Protein AF-A0AAD9L388-F1 (afdb_monomer_lite)

pLDDT: mean 85.32, std 9.01, range [37.97, 95.81]

Foldseek 3Di:
DDDPDDDDPPDDDDDDPPPPPPDPVVSVVVCCVVDPDDPVVDDPDDDDDDVVVVVVPDDDDDDDDPPDDDDDADPDDAQEEEEPDPVCVVPVPDPSYDYDPDPVPGPYYHYPDDPDPDD

Organism: Ridgeia piscesae (NCBI:txid27915)

Sequence (119 aa):
MWRVAAMEDGDEVTRDYIEGVTDPQLREIRLTPWQARLWTHLSYDQSEIDKQFSYRYKVHESIPNLDVKFPALPQEGRIKVYTDIDQISQYLTDKRFQFVEDTESADILWTREYLKDFK

Secondary structure (DSSP, 8-state):
----S---TT------TTTT---HHHHHHHHTTTS----TTS----PPPPHHHHHHTS--PPPP-TTPPPPPPPSSSPEEEEES-HHHHHH---TTEEE-S-STT-SEEE-SS------

Radius of gyration: 31.13 Å; chains: 1; bounding box: 58×38×85 Å

InterPro domains:
  IPR027749 Tubulin--tyrosine ligase-like protein 12 [PTHR46088] (1-119)
  IPR057954 Tubulin--tyrosine ligase-like protein 12, SET-like domain [PF25556] (1-35)

Structure (mmCIF, N/CA/C/O backbone):
data_AF-A0AAD9L388-F1
#
_entry.id   AF-A0AAD9L388-F1
#
loop_
_atom_site.group_PDB
_atom_site.id
_atom_site.type_symbol
_atom_site.label_atom_id
_atom_site.label_alt_id
_atom_site.label_comp_id
_atom_site.label_asym_id
_atom_site.label_entity_id
_atom_site.label_seq_id
_atom_site.pdbx_PDB_ins_code
_atom_site.Cartn_x
_atom_site.Cartn_y
_atom_site.Cartn_z
_at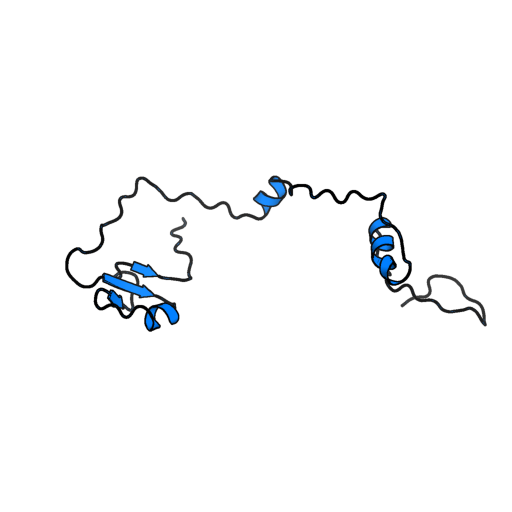om_site.occupancy
_atom_site.B_iso_or_equiv
_atom_site.auth_seq_id
_atom_site.auth_comp_id
_atom_site.auth_asym_id
_atom_site.auth_atom_id
_atom_site.pdbx_PDB_model_num
ATOM 1 N N . MET A 1 1 ? 10.399 1.517 -39.965 1.00 62.31 1 MET A N 1
ATOM 2 C CA . MET A 1 1 ? 11.741 0.904 -40.004 1.00 62.31 1 MET A CA 1
ATOM 3 C C . MET A 1 1 ? 12.458 1.494 -41.195 1.00 62.31 1 MET A C 1
ATOM 5 O O . MET A 1 1 ? 11.901 1.461 -42.286 1.00 62.31 1 MET A O 1
ATOM 9 N N . TRP A 1 2 ? 13.586 2.149 -40.961 1.00 76.50 2 TRP A N 1
ATOM 10 C CA . TRP A 1 2 ? 14.297 2.954 -41.949 1.00 76.50 2 TRP A CA 1
ATOM 11 C C . TRP A 1 2 ? 15.649 2.310 -42.238 1.00 76.50 2 TRP A C 1
ATOM 13 O O . TRP A 1 2 ? 16.219 1.625 -41.391 1.00 76.50 2 TRP A O 1
ATOM 23 N N . ARG A 1 3 ? 16.132 2.483 -43.468 1.00 81.56 3 ARG A N 1
ATOM 24 C CA . ARG A 1 3 ? 17.403 1.909 -43.896 1.00 81.56 3 ARG A CA 1
ATOM 25 C C . ARG A 1 3 ? 18.547 2.621 -43.167 1.00 81.56 3 ARG A C 1
ATOM 27 O O . ARG A 1 3 ? 18.659 3.839 -43.270 1.00 81.56 3 ARG A O 1
ATOM 34 N N . VAL A 1 4 ? 19.388 1.861 -42.467 1.00 83.62 4 VAL A N 1
ATOM 35 C CA . VAL A 1 4 ? 20.505 2.399 -41.666 1.00 83.62 4 VAL A CA 1
ATOM 36 C C . VAL A 1 4 ? 21.832 2.498 -42.434 1.00 83.62 4 VAL A C 1
ATOM 38 O O . VAL A 1 4 ? 22.728 3.209 -41.993 1.00 83.62 4 VAL A O 1
ATOM 41 N N . ALA A 1 5 ? 21.960 1.837 -43.592 1.00 85.31 5 ALA A N 1
ATOM 42 C CA . ALA A 1 5 ? 23.151 1.867 -44.452 1.00 85.31 5 ALA A CA 1
ATOM 43 C C . ALA A 1 5 ? 22.783 1.734 -45.944 1.00 85.31 5 ALA A C 1
ATOM 45 O O . ALA A 1 5 ? 21.683 1.303 -46.274 1.00 85.31 5 ALA A O 1
ATOM 46 N N . ALA A 1 6 ? 23.668 2.120 -46.867 1.00 88.94 6 ALA A N 1
ATOM 47 C CA . ALA A 1 6 ? 23.468 1.823 -48.291 1.00 88.94 6 ALA A CA 1
ATOM 48 C C . ALA A 1 6 ? 23.485 0.298 -48.531 1.00 88.94 6 ALA A C 1
ATOM 50 O O . ALA A 1 6 ? 24.142 -0.417 -47.784 1.00 88.94 6 ALA A O 1
ATOM 51 N N . MET A 1 7 ? 22.741 -0.179 -49.533 1.00 89.75 7 MET A N 1
ATOM 52 C CA . MET A 1 7 ? 22.619 -1.605 -49.870 1.00 89.75 7 MET A CA 1
ATOM 53 C C . MET A 1 7 ? 22.645 -1.779 -51.390 1.00 89.75 7 MET A C 1
ATOM 55 O O . MET A 1 7 ? 22.109 -0.919 -52.101 1.00 89.75 7 MET A O 1
ATOM 59 N N . GLU A 1 8 ? 23.236 -2.875 -51.852 1.00 92.50 8 GLU A N 1
ATOM 60 C CA . GLU A 1 8 ? 23.275 -3.318 -53.246 1.00 92.50 8 GLU A CA 1
ATOM 61 C C . GLU A 1 8 ? 22.290 -4.475 -53.498 1.00 92.50 8 GLU A C 1
ATOM 63 O O . GLU A 1 8 ? 21.656 -5.005 -52.582 1.00 92.50 8 GLU A O 1
ATOM 68 N N . ASP A 1 9 ? 22.101 -4.830 -54.771 1.00 89.12 9 ASP A N 1
ATOM 69 C CA . ASP A 1 9 ? 21.226 -5.941 -55.151 1.00 89.12 9 ASP A CA 1
ATOM 70 C C . ASP A 1 9 ? 21.834 -7.280 -54.710 1.00 89.12 9 ASP A C 1
ATOM 72 O O . ASP A 1 9 ? 22.989 -7.579 -55.009 1.00 89.12 9 ASP A O 1
ATOM 76 N N . GLY A 1 10 ? 21.046 -8.082 -53.992 1.00 90.94 10 GLY A N 1
ATOM 77 C CA . GLY A 1 10 ? 21.491 -9.344 -53.390 1.00 90.94 10 GLY A CA 1
ATOM 78 C C . GLY A 1 10 ? 21.972 -9.250 -51.937 1.00 90.94 10 GLY A C 1
ATOM 79 O O . GLY A 1 10 ? 22.241 -10.295 -51.342 1.00 90.94 10 GLY A O 1
ATOM 80 N N . ASP A 1 11 ? 22.030 -8.055 -51.342 1.00 91.31 11 ASP A N 1
ATOM 81 C CA . ASP A 1 11 ? 22.399 -7.894 -49.931 1.00 91.31 11 ASP A CA 1
ATOM 82 C C . ASP A 1 11 ? 21.342 -8.467 -48.971 1.00 91.31 11 ASP A C 1
ATOM 84 O O . ASP A 1 11 ? 2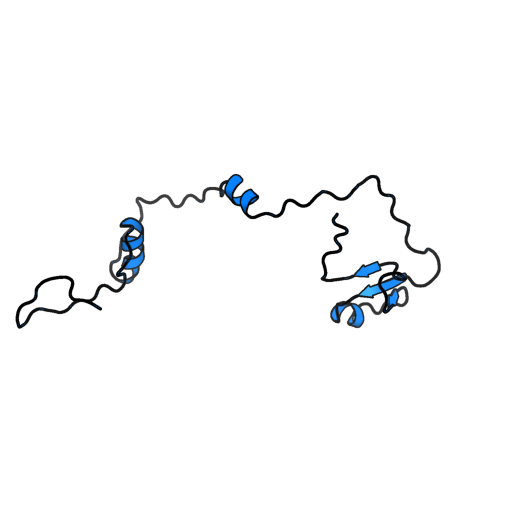0.128 -8.337 -49.166 1.00 91.31 11 ASP A O 1
ATOM 88 N N . GLU A 1 12 ? 21.809 -9.053 -47.866 1.00 90.06 12 GLU A N 1
ATOM 89 C CA . GLU A 1 12 ? 20.942 -9.550 -46.800 1.00 90.06 12 GLU A CA 1
ATOM 90 C C . GLU A 1 12 ? 20.370 -8.396 -45.960 1.00 90.06 12 GLU A C 1
ATOM 92 O O . GLU A 1 12 ? 21.091 -7.558 -45.413 1.00 90.06 12 GLU A O 1
ATOM 97 N N . VAL A 1 13 ? 19.043 -8.377 -45.805 1.00 89.06 13 VAL A N 1
ATOM 98 C CA . VAL A 1 13 ? 18.349 -7.404 -44.955 1.00 89.06 13 VAL A CA 1
ATOM 99 C C . VAL A 1 13 ? 18.242 -7.956 -43.537 1.00 89.06 13 VAL A C 1
ATOM 101 O O . VAL A 1 13 ? 17.501 -8.904 -43.280 1.00 89.06 13 VAL A O 1
ATOM 104 N N . THR A 1 14 ? 18.923 -7.313 -42.591 1.00 86.62 14 THR A N 1
ATOM 105 C CA . THR A 1 14 ? 18.811 -7.627 -41.160 1.00 86.62 14 THR A CA 1
ATOM 106 C C . THR A 1 14 ? 18.036 -6.541 -40.414 1.00 86.62 14 THR A C 1
ATOM 108 O O . THR A 1 14 ? 17.970 -5.384 -40.832 1.00 86.62 14 THR A O 1
ATOM 111 N N . ARG A 1 15 ? 17.405 -6.919 -39.297 1.00 86.62 15 ARG A N 1
ATOM 112 C CA . ARG A 1 15 ? 16.651 -6.005 -38.430 1.00 86.62 15 ARG A CA 1
ATOM 113 C C . ARG A 1 15 ? 17.258 -5.983 -37.037 1.00 86.62 15 ARG A C 1
ATOM 115 O O . ARG A 1 15 ? 17.421 -7.031 -36.417 1.00 86.62 15 ARG A O 1
ATOM 122 N N . ASP A 1 16 ? 17.457 -4.783 -36.506 1.00 87.38 16 ASP A N 1
ATOM 123 C CA . ASP A 1 16 ? 17.713 -4.586 -35.084 1.00 87.38 16 ASP A CA 1
ATOM 124 C C . ASP A 1 16 ? 16.395 -4.606 -34.285 1.00 87.38 16 ASP A C 1
ATOM 126 O O . ASP A 1 16 ? 15.529 -3.748 -34.458 1.00 87.38 16 ASP A O 1
ATOM 130 N N . TYR A 1 17 ? 16.221 -5.604 -33.416 1.00 85.56 17 TYR A N 1
ATOM 131 C CA . TYR A 1 17 ? 15.042 -5.722 -32.545 1.00 85.56 17 TYR A CA 1
ATOM 132 C C . TYR A 1 17 ? 15.098 -4.809 -31.316 1.00 85.56 17 TYR A C 1
ATOM 134 O O . TYR A 1 17 ? 14.083 -4.634 -30.642 1.00 85.56 17 TYR A O 1
ATOM 142 N N . ILE A 1 18 ? 16.257 -4.217 -31.029 1.00 89.38 18 ILE A N 1
ATOM 143 C CA . ILE A 1 18 ? 16.480 -3.335 -29.880 1.00 89.38 18 ILE A CA 1
ATOM 144 C C . ILE A 1 18 ? 16.917 -1.934 -30.331 1.00 89.38 18 ILE A C 1
ATOM 146 O O . ILE A 1 18 ? 17.706 -1.255 -29.668 1.00 89.38 18 ILE A O 1
ATOM 150 N N . GLU A 1 19 ? 16.381 -1.500 -31.472 1.00 86.88 19 GLU A N 1
ATOM 151 C CA . GLU A 1 19 ? 16.533 -0.147 -32.002 1.00 86.88 19 GLU A CA 1
ATOM 152 C C . GLU A 1 19 ? 16.136 0.906 -30.942 1.00 86.88 19 GLU A C 1
ATOM 154 O O . GLU A 1 19 ? 15.176 0.728 -30.189 1.00 86.88 19 GLU A O 1
ATOM 159 N N . GLY A 1 20 ? 16.889 2.008 -30.860 1.00 87.00 20 GLY A N 1
ATOM 160 C CA . GLY A 1 20 ? 16.620 3.118 -29.933 1.00 87.00 20 GLY A CA 1
ATOM 161 C C . GLY A 1 20 ? 17.224 2.975 -28.531 1.00 87.00 20 GLY A C 1
ATOM 162 O O . GLY A 1 20 ? 17.128 3.903 -27.730 1.00 87.00 20 GLY A O 1
ATOM 163 N N . VAL A 1 21 ? 17.887 1.857 -28.221 1.00 91.81 21 VAL A N 1
ATOM 164 C CA . VAL A 1 21 ? 18.663 1.722 -26.979 1.00 91.81 21 VAL A CA 1
ATOM 165 C C . VAL A 1 21 ? 20.007 2.419 -27.144 1.00 91.81 21 VAL A C 1
ATOM 167 O O . VAL A 1 21 ? 20.890 1.917 -27.836 1.00 91.81 21 VAL A O 1
ATOM 170 N N . THR A 1 22 ? 20.141 3.587 -26.521 1.00 90.25 22 THR A N 1
ATOM 171 C CA . THR A 1 22 ? 21.348 4.423 -26.586 1.00 90.25 22 THR A CA 1
ATOM 172 C C . THR A 1 22 ? 22.416 4.010 -25.580 1.00 90.25 22 THR A C 1
ATOM 174 O O . THR A 1 22 ? 23.598 4.202 -25.848 1.00 90.25 22 THR A O 1
ATOM 177 N N . ASP A 1 23 ? 22.014 3.436 -24.445 1.00 93.06 23 ASP A N 1
ATOM 178 C CA . ASP A 1 23 ? 22.926 2.914 -23.429 1.00 93.06 23 ASP A CA 1
ATOM 179 C C . ASP A 1 23 ? 23.570 1.598 -23.918 1.00 93.06 23 ASP A C 1
ATOM 181 O O . ASP A 1 23 ? 22.854 0.607 -24.121 1.00 93.06 23 ASP A O 1
ATOM 185 N N . PRO A 1 24 ? 24.906 1.556 -24.098 1.00 89.38 24 PRO A N 1
ATOM 186 C CA . PRO A 1 24 ? 25.600 0.368 -24.579 1.00 89.38 24 PRO A CA 1
ATOM 187 C C . PRO A 1 24 ? 25.438 -0.847 -23.662 1.00 89.38 24 PRO A C 1
ATOM 189 O O . PRO A 1 24 ? 25.211 -1.947 -24.160 1.00 89.38 24 PRO A O 1
ATOM 192 N N . GLN A 1 25 ? 25.496 -0.671 -22.338 1.00 88.06 25 GLN A N 1
ATOM 193 C CA . GLN A 1 25 ? 25.378 -1.785 -21.392 1.00 88.06 25 GLN A CA 1
ATOM 194 C C . GLN A 1 25 ? 23.962 -2.355 -21.419 1.00 88.06 25 GLN A C 1
ATOM 196 O O . GLN A 1 25 ? 23.768 -3.567 -21.519 1.00 88.06 25 GLN A O 1
ATOM 201 N N . LEU A 1 26 ? 22.955 -1.479 -21.415 1.00 89.88 26 LEU A N 1
ATOM 202 C CA . LEU A 1 26 ? 21.557 -1.896 -21.504 1.00 89.88 26 LEU A CA 1
ATOM 203 C C . LEU A 1 26 ? 21.259 -2.618 -22.823 1.00 89.88 26 LEU A C 1
ATOM 205 O O . LEU A 1 26 ? 20.488 -3.581 -22.846 1.00 89.88 26 LEU A O 1
ATOM 209 N N . ARG A 1 27 ? 21.866 -2.162 -23.923 1.00 91.00 27 ARG A N 1
ATOM 210 C CA . ARG A 1 27 ? 21.740 -2.794 -25.238 1.00 91.00 27 ARG A CA 1
ATOM 211 C C . ARG A 1 27 ? 22.280 -4.219 -25.205 1.00 91.00 27 ARG A C 1
ATOM 213 O O . ARG A 1 27 ? 21.588 -5.138 -25.635 1.00 91.00 27 ARG A O 1
ATOM 220 N N . GLU A 1 28 ? 23.473 -4.409 -24.654 1.00 89.88 28 GLU A N 1
ATOM 221 C CA . GLU A 1 28 ? 24.078 -5.732 -24.515 1.00 89.88 28 GLU A CA 1
ATOM 222 C C . GLU A 1 28 ? 23.235 -6.660 -23.629 1.00 89.88 28 GLU A C 1
ATOM 224 O O . GLU A 1 28 ? 23.002 -7.809 -24.001 1.00 89.88 28 GLU A O 1
ATOM 229 N N . ILE A 1 29 ? 22.699 -6.156 -22.509 1.00 89.62 29 ILE A N 1
ATOM 230 C CA . ILE A 1 29 ? 21.812 -6.928 -21.622 1.00 89.62 29 ILE A CA 1
ATOM 231 C C . ILE A 1 29 ? 20.583 -7.409 -22.391 1.00 89.62 29 ILE A C 1
ATOM 233 O O . ILE A 1 29 ? 20.219 -8.585 -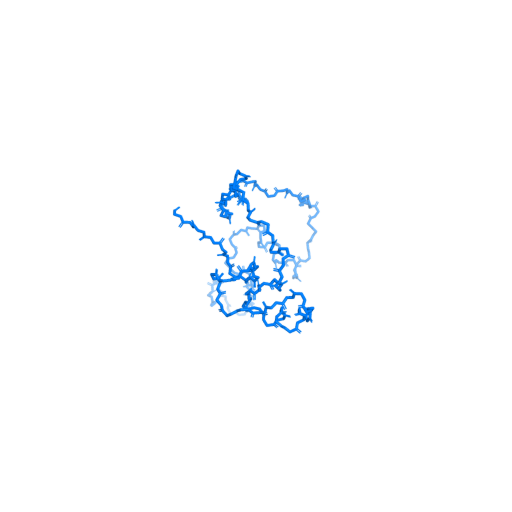22.316 1.00 89.62 29 ILE A O 1
ATOM 237 N N . ARG A 1 30 ? 19.971 -6.530 -23.190 1.00 90.62 30 ARG A N 1
ATOM 238 C CA . ARG A 1 30 ? 18.797 -6.868 -24.003 1.00 90.62 30 ARG A CA 1
ATOM 239 C C . ARG A 1 30 ? 19.094 -7.864 -25.127 1.00 90.62 30 ARG A C 1
ATOM 241 O O . ARG A 1 30 ? 18.164 -8.538 -25.556 1.00 90.62 30 ARG A O 1
ATOM 248 N N . LEU A 1 31 ? 20.345 -7.995 -25.582 1.00 91.44 31 LEU A N 1
ATOM 249 C CA . LEU A 1 31 ? 20.744 -8.996 -26.585 1.00 91.44 31 LEU A CA 1
ATOM 250 C C . LEU A 1 31 ? 20.950 -10.399 -26.011 1.00 91.44 31 LEU A C 1
ATOM 252 O O . LEU A 1 31 ? 20.966 -11.349 -26.792 1.00 91.44 31 LEU A O 1
ATOM 256 N N . THR A 1 32 ? 21.058 -10.555 -24.686 1.00 90.12 32 THR A N 1
ATOM 257 C CA . THR A 1 32 ? 21.307 -11.849 -24.019 1.00 90.12 32 THR A CA 1
ATOM 258 C C . THR A 1 32 ? 20.444 -13.019 -24.535 1.00 90.12 32 THR A C 1
ATOM 260 O O . THR A 1 32 ? 20.992 -14.111 -24.678 1.00 90.12 32 THR A O 1
ATOM 263 N N . PRO A 1 33 ? 19.144 -12.846 -24.872 1.00 88.69 33 PRO A N 1
ATOM 264 C CA . PRO A 1 33 ? 18.323 -13.938 -25.408 1.00 88.69 33 PRO A CA 1
ATOM 265 C C . PRO A 1 33 ? 18.774 -14.478 -26.776 1.00 88.69 33 PRO A C 1
ATOM 267 O O . PRO A 1 33 ? 18.502 -15.632 -27.089 1.00 88.69 33 PRO A O 1
ATOM 270 N N . TRP A 1 34 ? 19.449 -13.659 -27.589 1.00 89.94 34 TRP A N 1
ATOM 271 C CA . TRP A 1 34 ? 19.935 -14.025 -28.929 1.00 89.94 34 TRP A CA 1
ATOM 272 C C . TRP A 1 34 ? 21.447 -14.245 -28.974 1.00 89.94 34 TRP A C 1
ATOM 274 O O . TRP A 1 34 ? 21.942 -14.981 -29.824 1.00 89.94 34 TRP A O 1
ATOM 284 N N . GLN A 1 35 ? 22.187 -13.602 -28.073 1.00 87.62 35 GLN A N 1
ATOM 285 C CA . GLN A 1 35 ? 23.638 -13.670 -27.978 1.00 87.62 35 GLN A CA 1
ATOM 286 C C . GLN A 1 35 ? 24.003 -13.961 -26.528 1.00 87.62 35 GLN A C 1
ATOM 288 O O . GLN A 1 35 ? 24.135 -13.051 -25.707 1.00 87.62 35 GLN A O 1
ATOM 293 N N . ALA A 1 36 ? 24.142 -15.249 -26.211 1.00 86.19 36 ALA A N 1
ATOM 294 C CA . ALA A 1 36 ? 24.507 -15.679 -24.872 1.00 86.19 36 ALA A CA 1
ATOM 295 C C . ALA A 1 36 ? 25.833 -15.026 -24.454 1.00 86.19 36 ALA A C 1
ATOM 297 O O . ALA A 1 36 ? 26.857 -15.161 -25.127 1.00 86.19 36 ALA A O 1
ATOM 298 N N . ARG A 1 37 ? 25.806 -14.320 -23.325 1.00 84.19 37 ARG A N 1
ATOM 299 C CA . ARG A 1 37 ? 26.969 -13.666 -22.727 1.00 84.19 37 ARG A CA 1
ATOM 300 C C . ARG A 1 37 ? 27.028 -13.957 -21.242 1.00 84.19 37 ARG A C 1
ATOM 302 O O . ARG A 1 37 ? 26.006 -14.058 -20.566 1.00 84.19 37 ARG A O 1
ATOM 309 N N . LEU A 1 38 ? 28.254 -14.085 -20.749 1.00 83.44 38 LEU A N 1
ATOM 310 C CA . LEU A 1 38 ? 28.534 -14.232 -19.331 1.00 83.44 38 LEU A CA 1
ATOM 311 C C . LEU A 1 38 ? 28.718 -12.847 -18.709 1.00 83.44 38 LEU A C 1
ATOM 313 O O . LEU A 1 38 ? 29.581 -12.073 -19.118 1.00 83.44 38 LEU A O 1
ATOM 317 N N . TRP A 1 39 ? 27.917 -12.560 -17.688 1.00 83.88 39 TRP A N 1
ATOM 318 C CA . TRP A 1 39 ? 27.887 -11.278 -16.980 1.00 83.88 39 TRP A CA 1
ATOM 319 C C . TRP A 1 39 ? 28.735 -11.289 -15.703 1.00 83.88 39 TRP A C 1
ATOM 321 O O . TRP A 1 39 ? 28.477 -10.546 -14.766 1.00 83.88 39 TRP A O 1
ATOM 331 N N . THR A 1 40 ? 29.770 -12.131 -15.656 1.00 83.81 40 THR A N 1
ATOM 332 C CA . THR A 1 40 ? 30.592 -12.379 -14.456 1.00 83.81 40 THR A CA 1
ATOM 333 C C . THR A 1 40 ? 31.417 -11.176 -13.997 1.00 83.81 40 THR A C 1
ATOM 335 O O . THR A 1 40 ? 31.983 -11.207 -12.912 1.00 83.81 40 THR A O 1
ATOM 338 N N . HIS A 1 41 ? 31.520 -10.139 -14.826 1.00 83.00 41 HIS A N 1
ATOM 339 C CA . HIS A 1 41 ? 32.203 -8.887 -14.506 1.00 83.00 41 HIS A CA 1
ATOM 340 C C . HIS A 1 41 ? 31.284 -7.859 -13.822 1.00 83.00 41 HIS A C 1
ATOM 342 O O . HIS A 1 41 ? 31.778 -6.841 -13.342 1.00 83.00 41 HIS A O 1
ATOM 348 N N . LEU A 1 42 ? 29.966 -8.092 -13.795 1.00 83.62 42 LEU A N 1
ATOM 349 C CA . LEU A 1 42 ? 29.017 -7.234 -13.093 1.00 83.62 42 LEU A CA 1
ATOM 350 C C . LEU A 1 42 ? 28.873 -7.696 -11.641 1.00 83.62 42 LEU A C 1
ATOM 352 O O . LEU A 1 42 ? 28.761 -8.891 -11.365 1.00 83.62 42 LEU A O 1
ATOM 356 N N . SER A 1 43 ? 28.843 -6.737 -10.717 1.00 85.31 43 SER A N 1
ATOM 357 C CA . SER A 1 43 ? 28.448 -7.015 -9.337 1.00 85.31 43 SER A CA 1
ATOM 358 C C . SER A 1 43 ? 26.957 -7.366 -9.291 1.00 85.31 43 SER A C 1
ATOM 360 O O . SER A 1 43 ? 26.135 -6.764 -9.983 1.00 85.31 43 SER A O 1
ATOM 362 N N . TYR A 1 44 ? 26.626 -8.354 -8.466 1.00 83.19 44 TYR A N 1
ATOM 363 C CA . TYR A 1 44 ? 25.262 -8.752 -8.119 1.00 83.19 44 TYR A CA 1
ATOM 364 C C . TYR A 1 44 ? 24.881 -8.275 -6.708 1.00 83.19 44 TYR A C 1
ATOM 366 O O . TYR A 1 44 ? 23.891 -8.737 -6.139 1.00 83.19 44 TYR A O 1
ATOM 374 N N . ASP A 1 45 ? 25.673 -7.370 -6.128 1.00 89.38 45 ASP A N 1
ATOM 375 C CA . ASP A 1 45 ? 25.434 -6.850 -4.791 1.00 89.38 45 ASP A CA 1
ATOM 376 C C . ASP A 1 45 ? 24.204 -5.942 -4.800 1.00 89.38 45 ASP A C 1
ATOM 378 O O . ASP A 1 45 ? 24.120 -4.954 -5.534 1.00 89.38 45 ASP A O 1
ATOM 382 N N . GLN A 1 46 ? 23.233 -6.267 -3.952 1.00 84.69 46 GLN A N 1
ATOM 383 C CA . GLN A 1 46 ? 22.070 -5.420 -3.745 1.00 84.69 46 GLN A CA 1
ATOM 384 C C . GLN A 1 46 ? 22.443 -4.278 -2.793 1.00 84.69 46 GLN A C 1
ATOM 386 O O . GLN A 1 46 ? 22.618 -4.491 -1.594 1.00 84.69 46 GLN A O 1
ATOM 391 N N . SER A 1 47 ? 22.533 -3.053 -3.311 1.00 84.88 47 SER A N 1
ATOM 392 C CA . SER A 1 47 ? 22.662 -1.854 -2.479 1.00 84.88 47 SER A CA 1
ATOM 393 C C . SER A 1 47 ? 21.297 -1.387 -1.976 1.00 84.88 47 SER A C 1
ATOM 395 O O . SER A 1 47 ? 20.313 -1.400 -2.721 1.00 84.88 47 SER A O 1
ATOM 397 N N . GLU A 1 48 ? 21.236 -0.912 -0.733 1.00 83.56 48 GLU A N 1
ATOM 398 C CA . GLU A 1 48 ? 20.056 -0.205 -0.236 1.00 83.56 48 GLU A CA 1
ATOM 399 C C . GLU A 1 48 ? 19.817 1.062 -1.075 1.00 83.56 48 GLU A C 1
ATOM 401 O O . GLU A 1 48 ? 20.755 1.770 -1.447 1.00 83.56 48 GLU A O 1
ATOM 406 N N . ILE A 1 49 ? 18.553 1.326 -1.412 1.00 82.38 49 ILE A N 1
ATOM 407 C CA . ILE A 1 49 ? 18.163 2.522 -2.162 1.00 82.38 49 ILE A CA 1
ATOM 408 C C . ILE A 1 49 ? 18.474 3.756 -1.311 1.00 82.38 49 ILE A C 1
ATOM 410 O O . ILE A 1 49 ? 18.235 3.758 -0.104 1.00 82.38 49 ILE A O 1
ATOM 414 N N . ASP A 1 50 ? 18.965 4.822 -1.946 1.00 83.75 50 ASP A N 1
ATOM 415 C CA . ASP A 1 50 ? 19.251 6.076 -1.254 1.00 83.75 50 ASP A CA 1
ATOM 416 C C . ASP A 1 50 ? 18.029 6.560 -0.460 1.00 83.75 50 ASP A C 1
ATOM 418 O O . ASP A 1 50 ? 16.902 6.660 -0.964 1.00 83.75 50 ASP A O 1
ATOM 422 N N . LYS A 1 51 ? 18.270 6.909 0.803 1.00 81.62 51 LYS A N 1
ATOM 423 C CA . LYS A 1 51 ? 17.243 7.443 1.684 1.00 81.62 51 LYS A CA 1
ATOM 424 C C . LYS A 1 51 ? 16.594 8.680 1.070 1.00 81.62 51 LYS A C 1
ATOM 426 O O . LYS A 1 51 ? 15.377 8.807 1.180 1.00 81.62 51 LYS A O 1
ATOM 431 N N . GLN A 1 52 ? 17.339 9.538 0.363 1.00 80.50 52 GLN A N 1
ATOM 432 C CA . GLN A 1 52 ? 16.749 10.714 -0.291 1.00 80.50 52 GLN A CA 1
ATOM 433 C C . GLN A 1 52 ? 15.730 10.326 -1.365 1.00 80.50 52 GLN A C 1
ATOM 435 O O . GLN A 1 52 ? 14.649 10.914 -1.421 1.00 80.50 52 GLN A O 1
ATOM 440 N N . PHE A 1 53 ? 16.026 9.296 -2.165 1.00 78.50 53 PHE A N 1
ATOM 441 C CA . PHE A 1 53 ? 15.054 8.726 -3.097 1.00 78.50 53 PHE A CA 1
ATOM 442 C C . PHE A 1 53 ? 13.822 8.218 -2.338 1.00 78.50 53 PHE A C 1
ATOM 444 O O . PHE A 1 53 ? 12.697 8.544 -2.707 1.00 78.50 53 PHE A O 1
ATOM 451 N N . SER A 1 54 ? 14.016 7.503 -1.226 1.00 73.38 54 SER A N 1
ATOM 452 C CA . SER A 1 54 ? 12.904 6.985 -0.420 1.00 73.38 54 SER A CA 1
ATOM 453 C C . SER A 1 54 ? 12.027 8.085 0.200 1.00 73.38 54 SER A C 1
ATOM 455 O O . SER A 1 54 ? 10.812 7.917 0.278 1.00 73.38 54 SER A O 1
ATOM 457 N N . TYR A 1 55 ? 12.610 9.214 0.614 1.00 76.56 55 TYR A N 1
ATOM 458 C CA . TYR A 1 55 ? 11.884 10.327 1.231 1.00 76.56 55 TYR A CA 1
ATOM 459 C C . TYR A 1 55 ? 11.168 11.199 0.200 1.00 76.56 55 TYR A C 1
ATOM 461 O O . TYR A 1 55 ? 10.086 11.702 0.484 1.00 76.56 55 TYR A O 1
ATOM 469 N N . ARG A 1 56 ? 11.727 11.347 -1.008 1.00 76.88 56 ARG A N 1
ATOM 470 C CA . ARG A 1 56 ? 11.147 12.181 -2.073 1.00 76.88 56 ARG A CA 1
ATOM 471 C C . ARG A 1 56 ? 9.751 11.727 -2.501 1.00 76.88 56 ARG A C 1
ATOM 473 O O . ARG A 1 56 ? 8.937 12.560 -2.883 1.00 76.88 56 ARG A O 1
ATOM 480 N N . TYR A 1 57 ? 9.485 10.425 -2.447 1.00 71.69 57 TYR A N 1
ATOM 481 C CA . TYR A 1 57 ? 8.203 9.848 -2.862 1.00 71.69 57 TYR A CA 1
ATOM 482 C C . TYR A 1 57 ? 7.286 9.489 -1.689 1.00 71.69 57 TYR A C 1
ATOM 484 O O . TYR A 1 57 ? 6.218 8.919 -1.903 1.00 71.69 57 TYR A O 1
ATOM 492 N N . LYS A 1 58 ? 7.676 9.818 -0.452 1.00 75.31 58 LYS A N 1
ATOM 493 C CA . LYS A 1 58 ? 6.831 9.633 0.728 1.00 75.31 58 LYS A CA 1
ATOM 494 C C . LYS A 1 58 ? 6.176 10.955 1.108 1.00 75.31 58 LYS A C 1
ATOM 496 O O . LYS A 1 58 ? 6.844 11.972 1.294 1.00 75.31 58 LYS A O 1
ATOM 501 N N . VAL A 1 59 ? 4.856 10.925 1.264 1.00 71.62 59 VAL A N 1
ATOM 502 C CA . VAL A 1 59 ? 4.131 12.006 1.938 1.00 71.62 59 VAL A CA 1
ATOM 503 C C . VAL A 1 59 ? 4.581 12.010 3.399 1.00 71.62 59 VAL A C 1
ATOM 505 O O . VAL A 1 59 ? 4.564 10.971 4.056 1.00 71.62 59 VAL A O 1
ATOM 508 N N . HIS A 1 60 ? 5.040 13.161 3.887 1.00 70.31 60 HIS A N 1
ATOM 509 C CA . HIS A 1 60 ? 5.426 13.320 5.286 1.00 70.31 60 HIS A CA 1
ATOM 510 C C . HIS A 1 60 ? 4.152 13.484 6.111 1.00 70.31 60 HIS A C 1
ATOM 512 O O . HIS A 1 60 ? 3.524 14.540 6.081 1.00 70.31 60 HIS A O 1
ATOM 518 N N . GLU A 1 61 ? 3.741 12.428 6.805 1.00 71.38 61 GLU A N 1
ATOM 519 C CA . GLU A 1 61 ? 2.599 12.489 7.714 1.00 71.38 61 GLU A CA 1
ATOM 520 C C . GLU A 1 61 ? 3.047 13.008 9.084 1.00 71.38 61 GLU A C 1
ATOM 522 O O . GLU A 1 61 ? 4.105 12.634 9.596 1.00 71.38 61 GLU A O 1
ATOM 527 N N . SER A 1 62 ? 2.249 13.896 9.678 1.00 75.12 62 SER A N 1
ATOM 528 C CA . SER A 1 62 ? 2.446 14.330 11.058 1.00 75.12 62 SER A CA 1
ATOM 529 C C . SER A 1 62 ? 2.088 13.200 12.019 1.00 75.12 62 SER A C 1
ATOM 531 O O . SER A 1 62 ? 1.082 12.515 11.836 1.00 75.12 62 SER A O 1
ATOM 533 N N . ILE A 1 63 ? 2.882 13.039 13.074 1.00 78.06 63 ILE A N 1
ATOM 534 C CA . ILE A 1 63 ? 2.568 12.114 14.168 1.00 78.06 63 ILE A CA 1
ATOM 535 C C . ILE A 1 63 ? 1.294 12.620 14.874 1.00 78.06 63 ILE A C 1
ATOM 537 O O . ILE A 1 63 ? 1.161 13.836 15.055 1.00 78.06 63 ILE A O 1
ATOM 541 N N . PRO A 1 64 ? 0.352 11.739 15.269 1.00 74.19 64 PRO A N 1
ATOM 542 C CA . PRO A 1 64 ? -0.817 12.149 16.041 1.00 74.19 64 PRO A CA 1
ATOM 543 C C . PRO A 1 64 ? -0.408 12.807 17.363 1.00 74.19 64 PRO A C 1
ATOM 545 O O . PRO A 1 64 ? 0.618 12.472 17.957 1.00 74.19 64 PRO A O 1
ATOM 548 N N . ASN A 1 65 ? -1.233 13.737 17.843 1.00 81.62 65 ASN A N 1
ATOM 549 C CA . ASN A 1 65 ? -1.007 14.381 19.129 1.00 81.62 65 ASN A CA 1
ATOM 550 C C . ASN A 1 65 ? -1.238 13.376 20.272 1.00 81.62 65 ASN A C 1
ATOM 552 O O . ASN A 1 65 ? -2.371 12.972 20.532 1.00 81.62 65 ASN A O 1
ATOM 556 N N . LEU A 1 66 ? -0.158 12.994 20.956 1.00 82.38 66 LEU A N 1
ATOM 557 C CA . LEU A 1 66 ? -0.178 12.018 22.049 1.00 82.38 66 LEU A CA 1
ATOM 558 C C . LEU A 1 66 ? -0.771 12.573 23.354 1.00 82.38 66 LEU A C 1
ATOM 560 O O . LEU A 1 66 ? -1.132 11.792 24.231 1.00 82.38 66 LEU A O 1
ATOM 564 N N . ASP A 1 67 ? -0.896 13.896 23.479 1.00 87.50 67 ASP A N 1
ATOM 565 C CA . ASP A 1 67 ? -1.465 14.547 24.663 1.00 87.50 67 ASP A CA 1
ATOM 566 C C . ASP A 1 67 ? -3.005 14.579 24.634 1.00 87.50 67 ASP A C 1
ATOM 568 O O . ASP A 1 67 ? -3.650 14.914 25.635 1.00 87.50 67 ASP A O 1
ATOM 572 N N . VAL A 1 68 ? -3.621 14.225 23.498 1.00 84.31 68 VAL A N 1
ATOM 573 C CA . VAL A 1 68 ? -5.080 14.148 23.365 1.00 84.31 68 VAL A CA 1
ATOM 574 C C . VAL A 1 68 ? -5.598 12.945 24.148 1.00 84.31 68 VAL A C 1
ATOM 576 O O . VAL A 1 68 ? -5.267 11.794 23.870 1.00 84.31 68 VAL A O 1
ATOM 579 N N . LYS A 1 69 ? -6.459 13.213 25.134 1.00 83.19 69 LYS A N 1
ATOM 580 C CA . LYS A 1 69 ? -7.167 12.168 25.875 1.00 83.19 69 LYS A CA 1
ATOM 581 C C . LYS A 1 69 ? -8.384 11.712 25.082 1.00 83.19 69 LYS A C 1
ATOM 583 O O . LYS A 1 69 ? -9.299 12.498 24.853 1.00 83.19 69 LYS A O 1
ATOM 588 N N . PHE A 1 70 ? -8.404 10.436 24.720 1.00 78.44 70 PHE A N 1
ATOM 589 C CA . PHE A 1 70 ? -9.556 9.818 24.078 1.00 78.44 70 PHE A CA 1
ATOM 590 C C . PHE A 1 70 ? -10.613 9.426 25.119 1.00 78.44 70 PHE A C 1
ATOM 592 O O . PHE A 1 70 ? -10.253 8.978 26.215 1.00 78.44 70 PHE A O 1
ATOM 599 N N . PRO A 1 71 ? -11.909 9.588 24.805 1.00 80.31 71 PRO A N 1
ATOM 600 C CA . PRO A 1 71 ? -12.970 9.069 25.651 1.00 80.31 71 PRO A CA 1
ATOM 601 C C . PRO A 1 71 ? -12.866 7.541 25.746 1.00 80.31 71 PRO A C 1
ATOM 603 O O . PRO A 1 71 ? -12.498 6.861 24.788 1.00 80.31 71 PRO A O 1
ATOM 606 N N . ALA A 1 72 ? -13.175 6.996 26.923 1.00 82.06 72 ALA A N 1
ATOM 607 C CA . ALA A 1 72 ? -13.299 5.554 27.086 1.00 82.06 72 ALA A CA 1
ATOM 608 C C . ALA A 1 72 ? -14.550 5.053 26.354 1.00 82.06 72 ALA A C 1
ATOM 610 O O . ALA A 1 72 ? -15.531 5.788 26.225 1.00 82.06 72 ALA A O 1
ATOM 611 N N . LEU A 1 73 ? -14.529 3.789 25.925 1.00 82.12 73 LEU A N 1
ATOM 612 C CA . LEU A 1 73 ? -15.722 3.154 25.372 1.00 82.12 73 LEU A CA 1
ATOM 613 C C . LEU A 1 73 ? -16.870 3.188 26.395 1.00 82.12 73 LEU A C 1
ATOM 615 O O . LEU A 1 73 ? -16.609 3.069 27.602 1.00 82.12 73 LEU A O 1
ATOM 619 N N . PRO A 1 74 ? -18.128 3.305 25.934 1.00 83.81 74 PRO A N 1
ATOM 620 C CA . PRO A 1 74 ? -19.286 3.240 26.813 1.00 83.81 74 PRO A CA 1
ATOM 621 C C . PRO A 1 74 ? -19.241 1.970 27.670 1.00 83.81 74 PRO A C 1
ATOM 623 O O . PRO A 1 74 ? -19.116 0.861 27.151 1.00 83.81 74 PRO A O 1
ATOM 626 N N . GLN A 1 75 ? -19.321 2.129 28.995 1.00 78.69 75 GLN A N 1
ATOM 627 C CA . GLN A 1 75 ? -19.370 0.988 29.921 1.00 78.69 75 GLN A CA 1
ATOM 628 C C . GLN A 1 75 ? -20.751 0.325 29.945 1.00 78.69 75 GLN A C 1
ATOM 630 O O . GLN A 1 75 ? -20.871 -0.849 30.293 1.00 78.69 75 GLN A O 1
ATOM 635 N N . GLU A 1 76 ? -21.784 1.072 29.559 1.00 81.06 76 GLU A N 1
ATOM 636 C CA . GLU A 1 76 ? -23.168 0.625 29.515 1.00 81.06 76 GLU A CA 1
ATOM 637 C C . GLU A 1 76 ? -23.738 0.821 28.107 1.00 81.06 76 GLU A C 1
ATOM 639 O O . GLU A 1 76 ? -23.479 1.828 27.449 1.00 81.06 76 GLU A O 1
ATOM 644 N N . GLY A 1 77 ? -24.540 -0.145 27.655 1.00 84.31 77 GLY A N 1
ATOM 645 C CA . GLY A 1 77 ? -25.143 -0.139 26.324 1.00 84.31 77 GLY A CA 1
ATOM 646 C C . GLY A 1 77 ? -24.374 -0.961 25.289 1.00 84.31 77 GLY A C 1
ATOM 647 O O . GLY A 1 77 ? -23.476 -1.739 25.611 1.00 84.31 77 GLY A O 1
ATOM 648 N N . ARG A 1 78 ? -24.801 -0.844 24.029 1.00 91.19 78 ARG A N 1
ATOM 649 C CA . ARG A 1 78 ? -24.116 -1.449 22.881 1.00 91.19 78 ARG A CA 1
ATOM 650 C C . ARG A 1 78 ? -23.154 -0.431 22.288 1.00 91.19 78 ARG A C 1
ATOM 652 O O . ARG A 1 78 ? -23.508 0.737 22.176 1.00 91.19 78 ARG A O 1
ATOM 659 N N . ILE A 1 79 ? -21.984 -0.902 21.876 1.00 92.88 79 ILE A N 1
ATOM 660 C CA . ILE A 1 79 ? -20.968 -0.096 21.205 1.00 92.88 79 ILE A CA 1
ATOM 661 C C . ILE A 1 79 ? -21.459 0.201 19.793 1.00 92.88 79 ILE A C 1
ATOM 663 O O . ILE A 1 79 ? -21.714 -0.725 19.016 1.00 92.88 79 ILE A O 1
ATOM 667 N N . LYS A 1 80 ? -21.599 1.481 19.465 1.00 93.81 80 LYS A N 1
ATOM 668 C CA . LYS A 1 80 ? -22.057 1.926 18.155 1.00 93.81 80 LYS A CA 1
ATOM 669 C C . LYS A 1 80 ? -20.906 1.918 17.164 1.00 93.81 80 LYS A C 1
ATOM 671 O O . LYS A 1 80 ? -19.859 2.510 17.413 1.00 93.81 80 LYS A O 1
ATOM 676 N N . VAL A 1 81 ? -21.103 1.254 16.035 1.00 94.38 81 VAL A N 1
ATOM 677 C CA . VAL A 1 81 ? -20.089 1.089 14.996 1.00 94.38 81 VAL A CA 1
ATOM 678 C C . VAL A 1 81 ? -20.624 1.654 13.691 1.00 94.38 81 VAL A C 1
ATOM 680 O O . VAL A 1 81 ? -21.673 1.223 13.215 1.00 94.38 81 VAL A O 1
ATOM 683 N N . TYR A 1 82 ? -19.882 2.581 13.098 1.00 94.75 82 TYR A N 1
ATOM 684 C CA . TYR A 1 82 ? -20.069 2.983 11.709 1.00 94.75 82 TYR A CA 1
ATOM 685 C C . TYR A 1 82 ? -19.031 2.273 10.838 1.00 94.75 82 TYR A C 1
ATOM 687 O O . TYR A 1 82 ? -17.854 2.191 11.203 1.00 94.75 82 TYR A O 1
ATOM 695 N N . THR A 1 83 ? -19.445 1.765 9.678 1.00 94.88 83 THR A N 1
ATOM 696 C CA . THR A 1 83 ? -18.524 1.177 8.700 1.00 94.88 83 THR A CA 1
ATOM 697 C C . THR A 1 83 ? -19.036 1.340 7.274 1.00 94.88 83 THR A C 1
ATOM 699 O O . THR A 1 83 ? -20.225 1.169 7.019 1.00 94.88 83 THR A O 1
ATOM 702 N N . ASP A 1 84 ? -18.127 1.628 6.340 1.00 92.88 84 ASP A N 1
ATOM 703 C CA . ASP A 1 84 ? -18.384 1.628 4.892 1.00 92.88 84 ASP A CA 1
ATOM 704 C C . ASP A 1 84 ? -17.995 0.287 4.229 1.00 92.88 84 ASP A C 1
ATOM 706 O O . ASP A 1 84 ? -17.921 0.184 3.003 1.00 92.88 84 ASP A O 1
ATOM 710 N N . ILE A 1 85 ? -17.679 -0.730 5.038 1.00 94.19 85 ILE A N 1
ATOM 711 C CA . ILE A 1 85 ? -17.110 -2.005 4.600 1.00 94.19 85 ILE A CA 1
ATOM 712 C C . ILE A 1 85 ? -18.135 -3.123 4.800 1.00 94.19 85 ILE A C 1
ATOM 714 O O . ILE A 1 85 ? -18.385 -3.560 5.926 1.00 94.19 85 ILE A O 1
ATOM 718 N N . ASP A 1 86 ? -18.656 -3.656 3.695 1.00 93.50 86 ASP A N 1
ATOM 719 C CA . ASP A 1 86 ? -19.668 -4.725 3.693 1.00 93.50 86 ASP A CA 1
ATOM 720 C C . ASP A 1 86 ? -19.234 -5.970 4.479 1.00 93.50 86 ASP A C 1
ATOM 722 O O . ASP A 1 86 ? -20.034 -6.637 5.128 1.00 93.50 86 ASP A O 1
ATOM 726 N N . GLN A 1 87 ? -17.941 -6.296 4.464 1.00 95.06 87 GLN A N 1
ATOM 727 C CA . GLN A 1 87 ? -17.426 -7.437 5.214 1.00 95.06 87 GLN A CA 1
ATOM 728 C C . GLN A 1 87 ? -17.565 -7.227 6.728 1.00 95.06 87 GLN A C 1
ATOM 730 O O . GLN A 1 87 ? -17.866 -8.170 7.456 1.00 95.06 87 GLN A O 1
ATOM 735 N N . ILE A 1 88 ? -17.371 -6.005 7.225 1.00 92.56 88 ILE A N 1
ATOM 736 C CA . ILE A 1 88 ? -17.493 -5.729 8.660 1.00 92.56 88 ILE A CA 1
ATOM 737 C C . ILE A 1 88 ? -18.955 -5.832 9.085 1.00 92.56 88 ILE A C 1
ATOM 739 O O . ILE A 1 88 ? -19.244 -6.493 10.083 1.00 92.56 88 ILE A O 1
ATOM 743 N N . SER A 1 89 ? -19.878 -5.269 8.300 1.00 91.06 89 SER A N 1
ATOM 744 C CA . SER A 1 89 ? -21.314 -5.393 8.571 1.00 91.06 89 SER A CA 1
ATOM 745 C C . SER A 1 89 ? -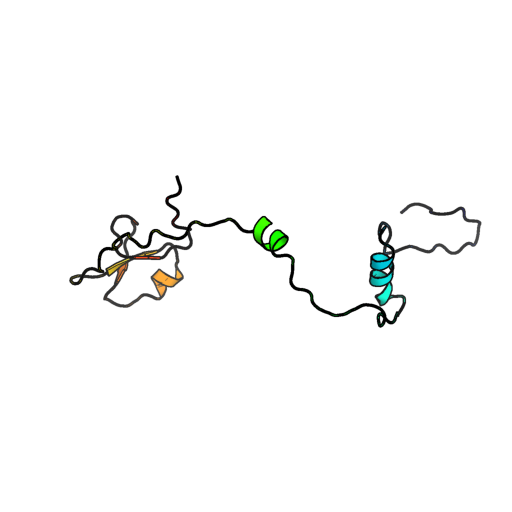21.805 -6.843 8.502 1.00 91.06 89 SER A C 1
ATOM 747 O O . SER A 1 89 ? -22.662 -7.241 9.292 1.00 91.06 89 SER A O 1
ATOM 749 N N . GLN A 1 90 ? -21.215 -7.665 7.629 1.00 94.44 90 GLN A N 1
ATOM 750 C CA . GLN A 1 90 ? -21.561 -9.078 7.488 1.00 94.44 90 GLN A CA 1
ATOM 751 C C . GLN A 1 90 ? -21.036 -9.963 8.632 1.00 94.44 90 GLN A C 1
ATOM 753 O O . GLN A 1 90 ? -21.725 -10.903 9.036 1.00 94.44 90 GLN A O 1
ATOM 758 N N . TYR A 1 91 ? -19.822 -9.713 9.134 1.00 95.81 91 TYR A N 1
ATOM 759 C CA . TYR A 1 91 ? -19.138 -10.643 10.046 1.00 95.81 91 TYR A CA 1
ATOM 760 C C . TYR A 1 91 ? -19.071 -10.181 11.510 1.00 95.81 91 TYR A C 1
ATOM 762 O O . TYR A 1 91 ? -18.842 -11.012 12.392 1.00 95.81 91 TYR A O 1
ATOM 770 N N . LEU A 1 92 ? -19.310 -8.902 11.819 1.00 93.50 92 LEU A N 1
ATOM 771 C CA . LEU A 1 92 ? -19.393 -8.422 13.202 1.00 93.50 92 LEU A CA 1
ATOM 772 C C . LEU A 1 92 ? -20.799 -8.677 13.772 1.00 93.50 92 LEU A C 1
ATOM 774 O O . LEU A 1 92 ? -21.637 -7.786 13.872 1.00 93.50 92 LEU A O 1
ATOM 778 N N . THR A 1 93 ? -21.058 -9.928 14.151 1.00 93.50 93 THR A N 1
ATOM 779 C CA . THR A 1 93 ? -22.385 -10.391 14.604 1.00 93.50 93 THR A CA 1
ATOM 780 C C . THR A 1 93 ? -22.561 -10.402 16.125 1.00 93.50 93 THR A C 1
ATOM 782 O O . THR A 1 93 ? -23.576 -10.879 16.637 1.00 93.50 93 THR A O 1
ATOM 785 N N . ASP A 1 94 ? -21.557 -9.956 16.880 1.00 94.25 94 ASP A N 1
ATOM 786 C CA . ASP A 1 94 ? -21.613 -9.956 18.340 1.00 94.25 94 ASP A CA 1
ATOM 787 C C . ASP A 1 94 ? -22.612 -8.896 18.842 1.00 94.25 94 ASP A C 1
ATOM 789 O O . ASP A 1 94 ? -22.573 -7.733 18.448 1.00 94.25 94 ASP A O 1
ATOM 793 N N . LYS A 1 95 ? -23.509 -9.304 19.751 1.00 91.75 95 LYS A N 1
ATOM 794 C CA . LYS A 1 95 ? -24.605 -8.483 20.299 1.00 91.75 95 LYS A CA 1
ATOM 795 C C . LYS A 1 95 ? -24.136 -7.246 21.068 1.00 91.75 95 LYS A C 1
ATOM 797 O O . LYS A 1 95 ? -24.960 -6.383 21.376 1.00 91.75 95 LYS A O 1
ATOM 802 N N . ARG A 1 96 ? -22.852 -7.189 21.433 1.00 91.81 96 ARG A N 1
ATOM 803 C CA . ARG A 1 96 ? -22.223 -6.020 22.057 1.00 91.81 96 ARG A CA 1
ATOM 804 C C . ARG A 1 96 ? -22.128 -4.835 21.103 1.00 91.81 96 ARG A C 1
ATOM 806 O O . ARG A 1 96 ? -22.029 -3.711 21.584 1.00 91.81 96 ARG A O 1
ATOM 813 N N . PHE A 1 97 ? -22.186 -5.073 19.795 1.00 93.19 97 PHE A N 1
ATOM 814 C CA . PHE A 1 97 ? -22.106 -4.032 18.781 1.00 93.19 97 PHE A CA 1
ATOM 815 C C . PHE A 1 97 ? -23.483 -3.692 18.216 1.00 93.19 97 PHE A C 1
ATOM 817 O O . PHE A 1 97 ? -24.390 -4.525 18.137 1.00 93.19 97 PHE A O 1
ATOM 824 N N . GLN A 1 98 ? -23.634 -2.435 17.826 1.00 94.38 98 GLN A N 1
ATOM 825 C CA . GLN A 1 98 ? -24.795 -1.909 17.134 1.00 94.38 98 GLN A CA 1
ATOM 826 C C . GLN A 1 98 ? -24.310 -1.075 15.956 1.00 94.38 98 GLN A C 1
ATOM 828 O O . GLN A 1 98 ? -23.533 -0.147 16.145 1.00 94.38 98 GLN A O 1
ATOM 833 N N . PHE A 1 99 ? -24.786 -1.371 14.753 1.00 94.69 99 PHE A N 1
ATOM 834 C CA . PHE A 1 99 ? -24.461 -0.542 13.599 1.00 94.69 99 PHE A CA 1
ATOM 835 C C . PHE A 1 99 ? -25.260 0.759 13.603 1.00 94.69 99 PHE A C 1
ATOM 837 O O . PHE A 1 99 ? -26.444 0.764 13.956 1.00 94.69 99 PHE A O 1
ATOM 844 N N . VAL A 1 100 ? -24.595 1.845 13.220 1.00 94.75 100 VAL A N 1
ATOM 845 C CA . VAL A 1 100 ? -25.185 3.170 13.003 1.00 94.75 100 VAL A CA 1
ATOM 846 C C . VAL A 1 100 ? -24.853 3.661 11.596 1.00 94.75 100 VAL A C 1
ATOM 848 O O . VAL A 1 100 ? -23.852 3.251 11.011 1.00 94.75 100 VAL A O 1
ATOM 851 N N . GLU A 1 101 ? -25.721 4.508 11.047 1.00 91.81 101 GLU A N 1
ATOM 852 C CA . GLU A 1 101 ? -25.595 5.032 9.678 1.00 91.81 101 GLU A CA 1
ATOM 853 C C . GLU A 1 101 ? -24.775 6.327 9.610 1.00 91.81 101 GLU A C 1
ATOM 855 O O . GLU A 1 101 ? -24.338 6.719 8.533 1.00 91.81 101 GLU A O 1
ATOM 860 N N . ASP A 1 102 ? -24.550 6.985 10.747 1.00 92.06 102 ASP A N 1
ATOM 861 C CA . ASP A 1 102 ? -23.828 8.247 10.840 1.00 92.06 102 ASP A CA 1
ATOM 862 C C . ASP A 1 102 ? -22.519 8.105 11.631 1.00 92.06 102 ASP A C 1
ATOM 864 O O . ASP A 1 102 ? -22.422 7.339 12.591 1.00 92.06 102 ASP A O 1
ATOM 868 N N . THR A 1 103 ? -21.500 8.862 11.222 1.00 89.56 103 THR A N 1
ATOM 869 C CA . THR A 1 103 ? -20.181 8.878 11.869 1.00 89.56 103 THR A CA 1
ATOM 870 C C . THR A 1 103 ? -20.187 9.611 13.210 1.00 89.56 103 THR A C 1
ATOM 872 O O . THR A 1 103 ? -19.407 9.271 14.092 1.00 89.56 103 THR A O 1
ATOM 875 N N . GLU A 1 104 ? -21.060 10.604 13.381 1.00 88.50 104 GLU A N 1
ATOM 876 C CA . GLU A 1 104 ? -21.081 11.491 14.554 1.00 88.50 104 GLU A CA 1
ATOM 877 C C . GLU A 1 104 ? -21.590 10.794 15.823 1.00 88.50 104 GLU A C 1
ATOM 879 O O . GLU A 1 104 ? -2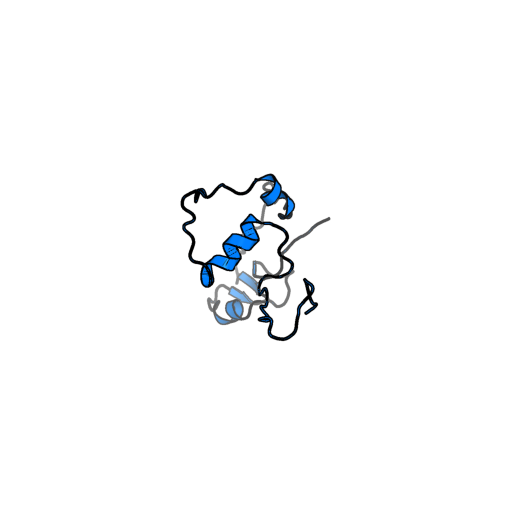1.166 11.114 16.933 1.00 88.50 104 GLU A O 1
ATOM 884 N N . SER A 1 105 ? -22.509 9.840 15.681 1.00 88.50 105 SER A N 1
ATOM 885 C CA . SER A 1 105 ? -23.082 9.080 16.792 1.00 88.50 105 SER A CA 1
ATOM 886 C C . SER A 1 105 ? -22.365 7.760 17.068 1.00 88.50 105 SER A C 1
ATOM 888 O O . SER A 1 105 ? -22.745 7.052 18.008 1.00 88.50 105 SER A O 1
ATOM 890 N N . ALA A 1 106 ? -21.355 7.419 16.263 1.00 91.75 106 ALA A N 1
ATOM 891 C CA . ALA A 1 106 ? -20.587 6.191 16.384 1.00 91.75 106 ALA A CA 1
ATOM 892 C C . ALA A 1 106 ? -19.515 6.287 17.479 1.00 91.75 106 ALA A C 1
ATOM 894 O O . ALA A 1 106 ? -18.788 7.270 17.581 1.00 91.75 106 ALA A O 1
ATOM 895 N N . ASP A 1 107 ? -19.361 5.213 18.254 1.00 90.88 107 ASP A N 1
ATOM 896 C CA . ASP A 1 107 ? -18.249 5.061 19.199 1.00 90.88 107 ASP A CA 1
ATOM 897 C C . ASP A 1 107 ? -16.982 4.549 18.488 1.00 90.88 107 ASP A C 1
ATOM 899 O O . ASP A 1 107 ? -15.860 4.802 18.924 1.00 90.88 107 ASP A O 1
ATOM 903 N N . ILE A 1 108 ? -17.160 3.795 17.397 1.00 90.94 108 ILE A N 1
ATOM 904 C CA . ILE A 1 108 ? -16.088 3.238 16.569 1.00 90.94 108 ILE A CA 1
ATOM 905 C C . ILE A 1 108 ? -16.355 3.580 15.103 1.00 90.94 108 ILE A C 1
ATOM 907 O O . ILE A 1 108 ? -17.399 3.224 14.553 1.00 90.94 108 ILE A O 1
ATOM 911 N N . LEU A 1 109 ? -15.362 4.191 14.455 1.00 92.25 109 LEU A N 1
ATOM 912 C CA . LEU A 1 109 ? -15.319 4.382 13.008 1.00 92.25 109 LEU A CA 1
ATOM 913 C C . LEU A 1 109 ? -14.428 3.308 12.384 1.00 92.25 109 LEU A C 1
ATOM 915 O O . LEU A 1 109 ? -13.224 3.269 12.638 1.00 92.25 109 LEU A O 1
ATOM 919 N N . TRP A 1 110 ? -15.014 2.433 11.568 1.00 92.38 110 TRP A N 1
ATOM 920 C CA . TRP A 1 110 ? -14.281 1.420 10.813 1.00 92.38 110 TRP A CA 1
ATOM 921 C C . TRP A 1 110 ? -14.410 1.688 9.320 1.00 92.38 110 TRP A C 1
ATOM 923 O O . TRP A 1 110 ? -15.272 1.121 8.643 1.00 92.38 110 TRP A O 1
ATOM 933 N N . THR A 1 111 ? -13.539 2.556 8.811 1.00 91.50 111 THR A N 1
ATOM 934 C CA . THR A 1 111 ? -13.615 3.061 7.439 1.00 91.50 111 THR A CA 1
ATOM 935 C C . THR A 1 111 ? -12.384 2.717 6.609 1.00 91.50 111 THR A C 1
ATOM 937 O O . THR A 1 111 ? -11.287 2.548 7.141 1.00 91.50 111 THR A O 1
ATOM 940 N N . ARG A 1 112 ? -12.542 2.639 5.282 1.00 87.75 112 ARG A N 1
ATOM 941 C CA . ARG A 1 112 ? -11.398 2.621 4.340 1.00 87.75 112 ARG A CA 1
ATOM 942 C C . ARG A 1 112 ? -10.819 4.004 4.087 1.00 87.75 112 ARG A C 1
ATOM 944 O O . ARG A 1 112 ? -9.673 4.125 3.658 1.00 87.75 112 ARG A O 1
ATOM 951 N N . GLU A 1 113 ? -11.631 5.030 4.296 1.00 82.25 113 GLU A N 1
ATOM 952 C CA . GLU A 1 113 ? -11.218 6.408 4.099 1.00 82.25 113 GLU A CA 1
ATOM 953 C C . GLU A 1 113 ? -10.221 6.837 5.171 1.00 82.25 113 GLU A C 1
ATOM 955 O O . GLU A 1 113 ? -10.322 6.459 6.342 1.00 82.25 113 GLU A O 1
ATOM 960 N N . TYR A 1 114 ? -9.252 7.645 4.750 1.00 75.62 114 TYR A N 1
ATOM 961 C CA . TYR A 1 114 ? -8.312 8.263 5.667 1.00 75.62 114 TYR A CA 1
ATOM 962 C C . TYR A 1 114 ? -9.022 9.356 6.467 1.00 75.62 114 TYR A C 1
ATOM 964 O O . TYR A 1 114 ? -9.380 10.396 5.916 1.00 75.62 114 TYR A O 1
ATOM 972 N N . LEU A 1 115 ? -9.156 9.147 7.775 1.00 76.12 115 LEU A N 1
ATOM 973 C CA . LEU A 1 115 ? -9.608 10.172 8.711 1.00 76.12 115 LEU A CA 1
ATOM 974 C C . LEU A 1 115 ? -8.463 11.169 8.924 1.00 76.12 115 LEU A C 1
ATOM 976 O O . LEU A 1 115 ? -7.487 10.881 9.620 1.00 76.12 115 LEU A O 1
ATOM 980 N N . LYS A 1 116 ? -8.535 12.306 8.232 1.00 70.69 116 LYS A N 1
ATOM 981 C CA . LYS A 1 116 ? -7.507 13.349 8.229 1.00 70.69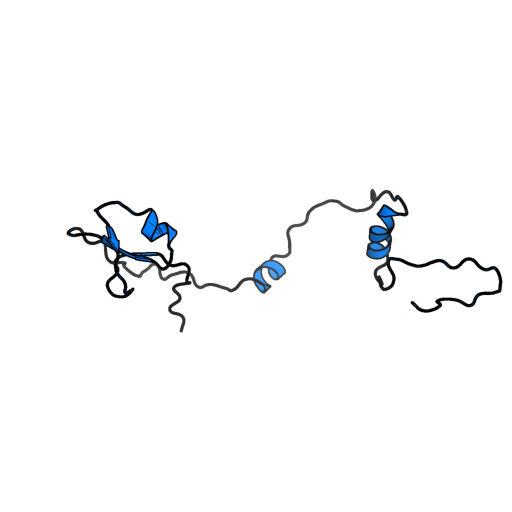 116 LYS A CA 1
ATOM 982 C C . LYS A 1 116 ? -8.158 14.714 8.430 1.00 70.69 116 LYS A C 1
ATOM 984 O O . LYS A 1 116 ? -8.680 15.293 7.484 1.00 70.69 116 LYS A O 1
ATOM 989 N N . ASP A 1 117 ? -8.033 15.259 9.635 1.00 57.66 117 ASP A N 1
ATOM 990 C CA . ASP A 1 117 ? -8.496 16.610 9.984 1.00 57.66 117 ASP A CA 1
ATOM 991 C C . ASP A 1 117 ? -7.441 17.673 9.625 1.00 57.66 117 ASP A C 1
ATOM 993 O O . ASP A 1 117 ? -7.049 18.500 10.454 1.00 57.66 117 ASP A O 1
ATOM 997 N N . PHE A 1 118 ? -6.889 17.623 8.409 1.00 50.16 118 PHE A N 1
ATOM 998 C CA . PHE A 1 118 ? -5.827 18.555 8.030 1.00 50.16 118 PHE A CA 1
ATOM 999 C C . PHE A 1 118 ? -6.372 19.981 7.843 1.00 50.16 118 PHE A C 1
ATOM 1001 O O . PHE A 1 118 ? -7.236 20.227 7.001 1.00 50.16 118 PHE A O 1
ATOM 1008 N N . LYS A 1 119 ? -5.802 20.922 8.602 1.00 37.97 119 LYS A N 1
ATOM 1009 C CA . LYS A 1 119 ? -5.617 22.317 8.182 1.00 37.97 119 LYS A CA 1
ATOM 1010 C C . LYS A 1 119 ? -4.226 22.486 7.591 1.00 37.97 119 LYS A C 1
ATOM 1012 O O . LYS A 1 119 ? -3.292 21.862 8.142 1.00 37.97 119 LYS A O 1
#